Protein AF-A0A971RS63-F1 (afdb_monomer_lite)

pLDDT: mean 90.21, std 10.29, range [43.97, 97.0]

Sequence (55 aa):
MDSFSFYNPTRILFGAGAIRHLGQEMNNAGVKKCLLVAGGGSIKTNGIYELQTLT

Foldseek 3Di:
DDDDDDDDPDDDQDDPPSLLCVVVVCVVVVHPDDDDDDPDCVCVVVCNVVSVVPD

Radius of gyration: 15.5 Å; chains: 1; bounding box: 44×24×34 Å

Secondary structure (DSSP, 8-state):
---------PPP--STTGGGGHHHHHHHTT--------SSSHHHHTTHHHHHH--

Structure (mmCIF, N/CA/C/O backbone):
data_AF-A0A971RS63-F1
#
_entry.id   AF-A0A971RS63-F1
#
loop_
_atom_site.group_PDB
_atom_site.id
_atom_site.type_symbol
_atom_site.label_atom_id
_atom_site.label_alt_id
_atom_site.label_comp_id
_atom_site.label_asym_id
_atom_site.label_entity_id
_atom_site.label_seq_id
_atom_site.pdbx_PDB_ins_code
_atom_site.Cartn_x
_atom_site.Cartn_y
_atom_site.Cartn_z
_atom_site.occupancy
_atom_site.B_iso_or_equiv
_atom_site.auth_seq_id
_atom_site.auth_comp_id
_atom_site.auth_asym_id
_atom_site.auth_atom_id
_atom_site.pdbx_PDB_model_num
ATOM 1 N N . MET A 1 1 ? 28.939 3.700 -16.046 1.00 75.69 1 MET A N 1
ATOM 2 C CA . MET A 1 1 ? 27.642 3.069 -15.735 1.00 75.69 1 MET A CA 1
ATOM 3 C C . MET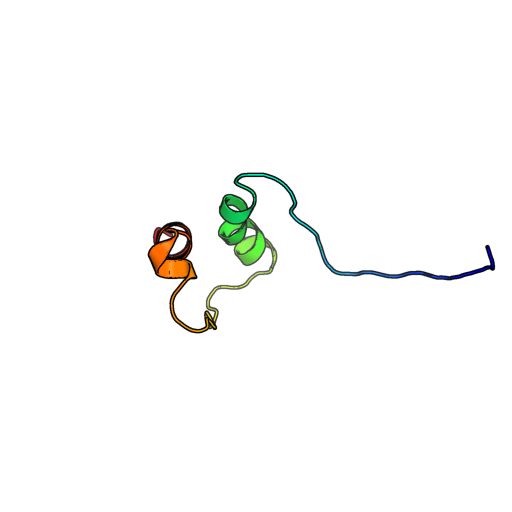 A 1 1 ? 27.676 1.735 -16.437 1.00 75.69 1 MET A C 1
ATOM 5 O O . MET A 1 1 ? 27.854 1.728 -17.649 1.00 75.69 1 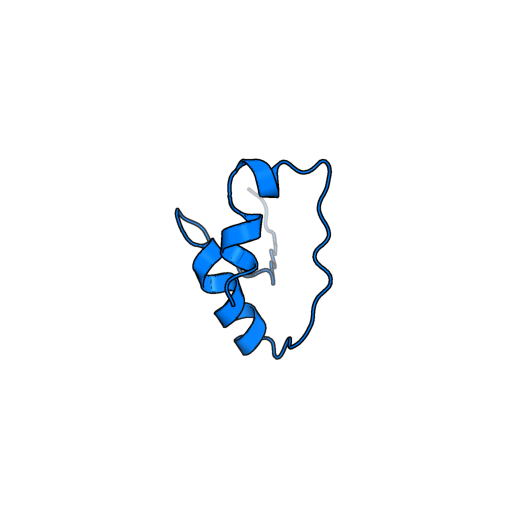MET A O 1
ATOM 9 N N . ASP A 1 2 ? 27.661 0.652 -15.670 1.00 91.94 2 ASP A N 1
ATOM 10 C CA . ASP A 1 2 ? 27.896 -0.696 -16.187 1.00 91.94 2 ASP A CA 1
ATOM 11 C C . ASP A 1 2 ? 26.593 -1.351 -16.643 1.00 91.94 2 ASP A C 1
ATOM 13 O O . ASP A 1 2 ? 25.498 -0.895 -16.302 1.00 91.94 2 ASP A O 1
ATOM 17 N N . SER A 1 3 ? 26.711 -2.422 -17.423 1.00 92.44 3 SER A N 1
ATOM 18 C CA . SER A 1 3 ? 25.563 -3.188 -17.900 1.00 92.44 3 SER A CA 1
ATOM 19 C C . SER A 1 3 ? 24.801 -3.809 -16.730 1.00 92.44 3 SER A C 1
ATOM 21 O O . SER A 1 3 ? 25.375 -4.553 -15.935 1.00 92.44 3 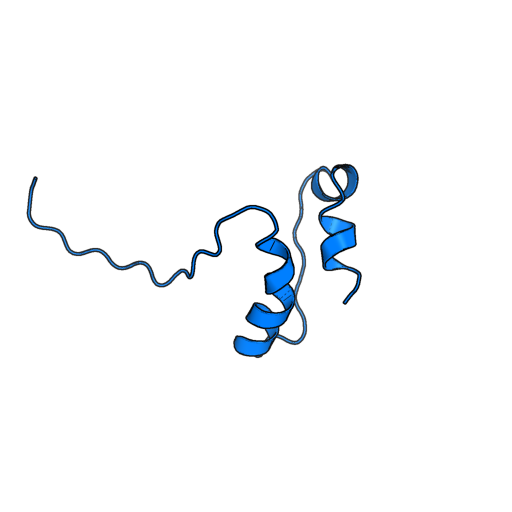SER A O 1
ATOM 23 N N . PHE A 1 4 ? 23.494 -3.552 -16.655 1.00 96.19 4 PHE A N 1
ATOM 24 C CA . PHE A 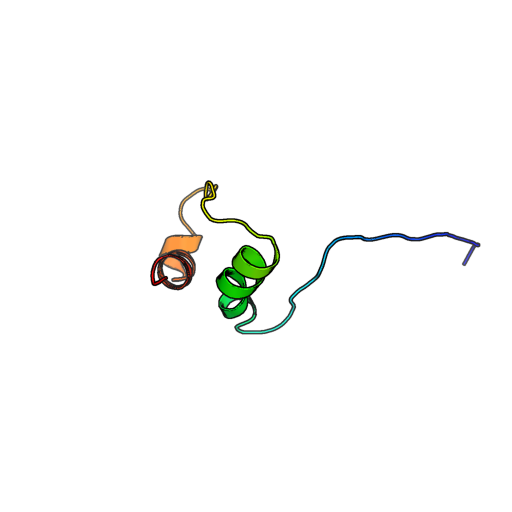1 4 ? 22.607 -4.183 -15.682 1.00 96.19 4 PHE A CA 1
ATOM 25 C C . PHE A 1 4 ? 21.275 -4.588 -16.318 1.00 96.19 4 PHE A C 1
ATOM 27 O O . PHE A 1 4 ? 20.834 -4.011 -17.311 1.00 96.19 4 PHE A O 1
ATOM 34 N N . SER A 1 5 ? 20.630 -5.582 -15.709 1.00 92.25 5 SER A N 1
ATOM 35 C CA . SER A 1 5 ? 19.233 -5.932 -15.962 1.00 92.25 5 SER A CA 1
ATOM 36 C C . SER A 1 5 ? 18.420 -5.588 -14.719 1.00 92.25 5 SER A C 1
ATOM 38 O O . SER A 1 5 ? 18.845 -5.887 -13.602 1.00 92.25 5 SER A O 1
ATOM 40 N N . PHE A 1 6 ? 17.274 -4.936 -14.902 1.00 95.06 6 PHE A N 1
ATOM 41 C CA . PHE A 1 6 ? 16.394 -4.520 -13.815 1.00 95.06 6 PHE A CA 1
ATOM 42 C C . PHE A 1 6 ? 14.968 -4.977 -14.096 1.00 95.06 6 PHE A C 1
ATOM 44 O O . PHE A 1 6 ? 14.425 -4.733 -15.172 1.00 95.06 6 PHE A O 1
ATOM 51 N N . TYR A 1 7 ? 14.352 -5.605 -13.100 1.00 96.69 7 TYR A N 1
ATOM 52 C CA . TYR A 1 7 ? 12.957 -6.007 -13.142 1.00 96.69 7 TYR A CA 1
ATOM 53 C C . TYR A 1 7 ? 12.267 -5.590 -11.849 1.00 96.69 7 TYR A C 1
ATOM 55 O O . TYR A 1 7 ? 12.691 -5.968 -10.758 1.00 96.69 7 TYR A O 1
ATOM 63 N N . ASN A 1 8 ? 11.185 -4.828 -11.985 1.00 96.62 8 ASN A N 1
ATOM 64 C CA . ASN A 1 8 ? 10.297 -4.486 -10.887 1.00 96.62 8 ASN A CA 1
ATOM 65 C C . ASN A 1 8 ? 8.857 -4.828 -11.294 1.00 96.62 8 ASN A C 1
ATOM 67 O O . ASN A 1 8 ? 8.275 -4.100 -12.098 1.00 96.62 8 ASN A O 1
ATOM 71 N N . PRO A 1 9 ? 8.271 -5.909 -10.753 1.00 95.69 9 PRO A N 1
ATOM 72 C CA . PRO A 1 9 ? 6.887 -6.280 -11.038 1.00 95.69 9 PRO A CA 1
ATOM 73 C C . PRO A 1 9 ? 5.869 -5.373 -10.332 1.00 95.69 9 PRO A C 1
ATOM 75 O O . PRO A 1 9 ? 4.672 -5.463 -10.596 1.00 95.69 9 PRO A O 1
ATOM 78 N N . THR A 1 10 ? 6.317 -4.530 -9.398 1.00 96.38 10 THR A N 1
ATOM 79 C CA . THR A 1 10 ? 5.437 -3.709 -8.568 1.00 96.38 10 THR A CA 1
ATOM 80 C C . THR A 1 10 ? 4.856 -2.569 -9.386 1.00 96.38 10 THR A C 1
ATOM 82 O O . THR A 1 10 ? 5.580 -1.697 -9.871 1.00 96.38 10 THR A O 1
ATOM 85 N N . ARG A 1 11 ? 3.526 -2.519 -9.478 1.00 94.06 11 ARG A N 1
ATOM 86 C CA . ARG A 1 11 ? 2.824 -1.359 -10.022 1.00 94.06 11 ARG A CA 1
ATOM 87 C C . ARG A 1 11 ? 2.881 -0.207 -9.020 1.00 94.06 11 ARG A C 1
ATOM 89 O O . ARG A 1 11 ? 2.439 -0.347 -7.883 1.00 94.06 11 ARG A O 1
ATOM 96 N N . ILE A 1 12 ? 3.388 0.942 -9.456 1.00 96.19 12 ILE A N 1
ATOM 97 C CA . ILE A 1 12 ? 3.470 2.153 -8.635 1.00 96.19 12 ILE A CA 1
ATOM 98 C C . ILE A 1 12 ? 2.344 3.104 -9.040 1.00 96.19 12 ILE A C 1
ATOM 100 O O . ILE A 1 12 ? 2.301 3.582 -10.172 1.00 96.19 12 ILE A O 1
ATOM 104 N N . LEU A 1 13 ? 1.445 3.396 -8.100 1.00 94.94 13 LEU A N 1
ATOM 105 C CA . LEU A 1 13 ? 0.464 4.474 -8.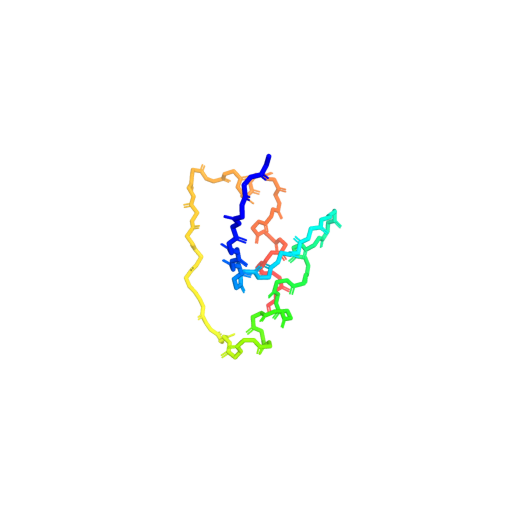216 1.00 94.94 13 LEU A CA 1
ATOM 106 C C . LEU A 1 13 ? 0.982 5.685 -7.441 1.00 94.94 13 LEU A C 1
ATOM 108 O O . LEU A 1 13 ? 1.006 5.675 -6.212 1.00 94.94 13 LEU A O 1
ATOM 112 N N . PHE A 1 14 ? 1.424 6.715 -8.162 1.00 97.00 14 PHE A N 1
ATOM 113 C CA . PHE A 1 14 ? 2.040 7.904 -7.577 1.00 97.00 14 PHE A CA 1
ATOM 114 C C . PHE A 1 14 ? 1.216 9.165 -7.852 1.00 97.00 14 PHE A C 1
ATOM 116 O O . PHE A 1 14 ? 0.651 9.321 -8.932 1.00 97.00 14 PHE A O 1
ATOM 123 N N . GLY A 1 15 ? 1.187 10.079 -6.878 1.00 96.31 15 GLY A N 1
ATOM 124 C CA . GLY A 1 15 ? 0.507 11.372 -6.969 1.00 96.31 15 GLY A CA 1
ATOM 125 C C . GLY A 1 15 ? -0.517 11.603 -5.856 1.00 96.31 15 GLY A C 1
ATOM 126 O O . GLY A 1 15 ? -0.944 10.679 -5.158 1.00 96.31 15 GLY A O 1
ATOM 127 N N . ALA A 1 16 ? -0.916 12.865 -5.679 1.00 94.06 16 ALA A N 1
ATOM 128 C CA . ALA A 1 16 ? -1.946 13.234 -4.713 1.00 94.06 16 ALA A CA 1
ATOM 129 C C . ALA A 1 16 ? -3.276 12.544 -5.062 1.00 94.06 16 ALA A C 1
ATOM 131 O O . ALA A 1 16 ? -3.718 12.565 -6.206 1.00 94.06 16 ALA A O 1
ATOM 132 N N . GLY A 1 17 ? -3.914 11.917 -4.072 1.00 91.19 17 GLY A N 1
ATOM 133 C CA . GLY A 1 17 ? -5.185 11.214 -4.267 1.00 91.19 17 GLY A CA 1
ATOM 134 C C . GLY A 1 17 ? -5.081 9.809 -4.871 1.00 91.19 17 GLY A C 1
ATOM 135 O O . GLY A 1 17 ? -6.110 9.142 -4.957 1.00 91.19 17 GLY A O 1
ATOM 136 N N . ALA A 1 18 ? -3.881 9.313 -5.203 1.00 94.44 18 ALA A N 1
ATOM 137 C CA . ALA A 1 18 ? -3.684 7.982 -5.794 1.00 94.44 18 ALA A CA 1
ATOM 138 C C . ALA A 1 18 ? -4.321 6.840 -4.975 1.00 94.44 18 ALA A C 1
ATOM 140 O O . ALA A 1 18 ? -4.804 5.859 -5.536 1.00 94.44 18 ALA A O 1
ATOM 141 N N . ILE A 1 19 ? -4.402 7.004 -3.652 1.00 91.81 19 ILE A N 1
ATOM 142 C CA . ILE A 1 19 ? -5.038 6.052 -2.733 1.00 91.81 19 ILE A CA 1
ATOM 143 C C . ILE A 1 19 ? -6.501 5.730 -3.080 1.00 91.81 19 ILE A C 1
ATOM 145 O O . ILE A 1 19 ? -6.968 4.637 -2.775 1.00 91.81 19 ILE A O 1
ATOM 149 N N . ARG A 1 20 ? -7.214 6.630 -3.773 1.00 91.62 20 ARG A N 1
ATOM 150 C CA . ARG A 1 20 ? -8.605 6.414 -4.211 1.00 91.62 20 ARG A CA 1
ATOM 151 C C . ARG A 1 20 ? -8.742 5.272 -5.223 1.00 91.62 20 ARG A C 1
ATOM 153 O O . ARG A 1 20 ? -9.823 4.715 -5.359 1.00 91.62 20 ARG A O 1
ATOM 160 N N . HIS A 1 21 ? -7.658 4.899 -5.903 1.00 92.81 21 HIS A N 1
ATOM 161 C CA . HIS A 1 21 ? -7.649 3.779 -6.846 1.00 92.81 21 HIS A CA 1
ATOM 162 C C . HIS A 1 21 ? -7.476 2.412 -6.170 1.00 92.81 21 HIS A C 1
ATOM 164 O O . HIS A 1 21 ? -7.632 1.396 -6.842 1.00 92.81 21 HIS A O 1
ATOM 170 N N . LEU A 1 22 ? -7.190 2.351 -4.861 1.00 91.88 22 LEU A N 1
ATOM 171 C CA . LEU A 1 22 ? -6.892 1.095 -4.163 1.00 91.88 22 LEU A CA 1
ATOM 172 C C . LEU A 1 22 ? -7.994 0.040 -4.341 1.00 91.88 22 LEU A C 1
ATOM 174 O O . LEU A 1 22 ? -7.687 -1.099 -4.680 1.00 91.88 22 LEU A O 1
ATOM 178 N N . GLY A 1 23 ? -9.268 0.416 -4.181 1.00 90.88 23 GLY A N 1
ATOM 179 C CA . GLY A 1 23 ? -10.388 -0.517 -4.353 1.00 90.88 23 GLY A CA 1
ATOM 180 C C . GLY A 1 23 ? -10.491 -1.072 -5.779 1.00 90.88 23 GLY A C 1
ATOM 181 O O . GLY A 1 23 ? -10.701 -2.268 -5.969 1.00 90.88 23 GLY A O 1
ATOM 182 N N . GLN A 1 24 ? -10.268 -0.229 -6.794 1.00 93.44 24 GLN A N 1
ATOM 183 C CA . GLN A 1 24 ? -10.238 -0.663 -8.193 1.00 93.44 24 GLN A CA 1
ATOM 184 C C . GLN A 1 24 ? -9.078 -1.635 -8.451 1.00 93.44 24 GLN A C 1
ATOM 186 O O . GLN A 1 24 ? -9.272 -2.656 -9.105 1.00 93.44 24 GLN A O 1
ATOM 191 N N . GLU A 1 25 ? -7.891 -1.358 -7.912 1.00 94.50 25 GLU A N 1
ATOM 192 C CA . GLU A 1 25 ? -6.734 -2.247 -8.049 1.00 94.50 25 GLU A CA 1
ATOM 193 C C . GLU A 1 25 ? -6.938 -3.589 -7.344 1.00 94.50 25 GLU A C 1
ATOM 195 O O . GLU A 1 25 ? -6.600 -4.632 -7.900 1.00 94.50 25 GLU A O 1
ATOM 200 N N . MET A 1 26 ? -7.547 -3.586 -6.157 1.00 94.00 26 MET A N 1
ATOM 201 C CA . MET A 1 26 ? -7.907 -4.816 -5.452 1.00 94.00 26 MET A CA 1
ATOM 202 C C . MET A 1 26 ? -8.902 -5.658 -6.258 1.00 94.00 26 MET A C 1
ATOM 204 O O . MET A 1 26 ? -8.708 -6.867 -6.390 1.00 94.00 26 MET A O 1
ATOM 208 N N . ASN A 1 27 ? -9.917 -5.022 -6.854 1.00 94.88 27 ASN A N 1
ATOM 209 C CA . ASN A 1 27 ? -10.885 -5.692 -7.725 1.00 94.88 27 ASN A CA 1
ATOM 210 C C . ASN A 1 27 ? -10.220 -6.277 -8.978 1.00 94.88 27 ASN A C 1
ATOM 212 O O . ASN A 1 27 ? -10.462 -7.438 -9.307 1.00 94.88 27 ASN A O 1
ATOM 216 N N . ASN A 1 28 ? -9.345 -5.514 -9.640 1.00 95.50 28 ASN A N 1
ATOM 217 C CA . ASN A 1 28 ? -8.575 -5.980 -10.799 1.00 95.50 28 ASN A CA 1
ATOM 218 C C . ASN A 1 28 ? -7.676 -7.176 -10.447 1.00 95.50 28 ASN A C 1
ATOM 220 O O . ASN A 1 28 ? -7.474 -8.062 -11.274 1.00 95.50 28 ASN A O 1
ATOM 224 N N . ALA A 1 29 ? -7.169 -7.222 -9.213 1.00 95.31 29 ALA A N 1
ATOM 225 C CA . ALA A 1 29 ? -6.392 -8.337 -8.681 1.00 95.31 29 ALA A CA 1
ATOM 226 C C . ALA A 1 29 ? -7.254 -9.509 -8.162 1.00 95.31 29 ALA A C 1
ATOM 228 O O . ALA A 1 29 ? -6.710 -10.504 -7.686 1.00 95.31 29 ALA A O 1
ATOM 229 N N . GLY A 1 30 ? -8.588 -9.415 -8.222 1.00 97.00 30 GLY A N 1
ATOM 230 C CA . GLY A 1 30 ? -9.504 -10.453 -7.739 1.00 97.00 30 GLY A CA 1
ATOM 231 C C . GLY A 1 30 ? -9.569 -10.590 -6.211 1.00 97.00 30 GLY A C 1
ATOM 232 O O . GLY A 1 30 ? -10.049 -11.606 -5.702 1.00 97.00 30 GLY A O 1
ATOM 233 N N . VAL A 1 31 ? -9.100 -9.590 -5.459 1.00 95.75 31 VAL A N 1
ATOM 234 C CA . VAL A 1 31 ? -9.046 -9.611 -3.992 1.00 95.75 31 VAL A CA 1
ATOM 235 C C . VAL A 1 31 ? -10.382 -9.159 -3.409 1.00 95.75 31 VAL A C 1
ATOM 237 O O . VAL A 1 31 ? -10.779 -8.010 -3.559 1.00 95.75 31 VAL A O 1
ATOM 240 N N . LYS A 1 32 ? -11.063 -10.058 -2.689 1.00 93.12 32 LYS A N 1
ATOM 241 C CA . LYS A 1 32 ? -12.362 -9.776 -2.039 1.00 93.12 32 LYS A CA 1
ATOM 242 C C . LYS A 1 32 ? -12.270 -9.485 -0.541 1.00 93.12 32 LYS A C 1
ATOM 244 O O . LYS A 1 32 ? -13.206 -8.954 0.043 1.00 93.12 32 LYS A O 1
ATOM 249 N N . LYS A 1 33 ? -11.174 -9.891 0.101 1.00 93.62 33 LYS A N 1
ATOM 250 C CA . LYS A 1 33 ? -10.928 -9.693 1.532 1.00 93.62 33 LYS A CA 1
ATOM 251 C C . LYS A 1 33 ? -9.432 -9.569 1.763 1.00 93.62 33 LYS A C 1
ATOM 253 O O . LYS A 1 33 ? -8.659 -10.352 1.217 1.00 93.62 33 LYS A O 1
ATOM 258 N N . CYS A 1 34 ? -9.039 -8.616 2.593 1.00 91.56 34 CYS A N 1
ATOM 259 C CA . CYS A 1 34 ? -7.655 -8.409 2.992 1.00 91.56 34 CYS A CA 1
ATOM 260 C C . CYS A 1 34 ? -7.559 -8.171 4.501 1.00 91.56 34 CYS A C 1
ATOM 262 O O . CYS A 1 34 ? -8.544 -7.831 5.157 1.00 91.56 34 CYS A O 1
ATOM 264 N N . LEU A 1 35 ? -6.355 -8.333 5.044 1.00 94.38 35 LEU A N 1
ATOM 265 C CA . LEU A 1 35 ? -6.008 -7.880 6.384 1.00 94.38 35 LEU A CA 1
ATOM 266 C C . LEU A 1 35 ? -5.287 -6.535 6.263 1.00 94.38 35 LEU A C 1
ATOM 268 O O . LEU A 1 35 ? -4.224 -6.464 5.650 1.00 94.38 35 LEU A O 1
ATOM 272 N N . LEU A 1 36 ? -5.851 -5.484 6.855 1.00 91.50 36 LEU A N 1
ATOM 273 C CA . LEU A 1 36 ? -5.183 -4.190 6.955 1.00 91.50 36 LEU A CA 1
ATOM 274 C C . LEU A 1 36 ? -4.261 -4.188 8.178 1.00 91.50 36 LEU A C 1
ATOM 276 O O . LEU A 1 36 ? -4.731 -4.197 9.315 1.00 91.50 36 LEU A O 1
ATOM 280 N N . VAL A 1 37 ? -2.950 -4.173 7.941 1.00 93.31 37 VAL A N 1
ATOM 281 C CA . VAL A 1 37 ? -1.930 -4.085 8.993 1.00 93.31 37 VAL A CA 1
ATOM 282 C C . VAL A 1 37 ? -1.441 -2.643 9.091 1.00 93.31 37 VAL A C 1
ATOM 284 O O . VAL A 1 37 ? -0.973 -2.075 8.106 1.00 93.31 37 VAL A O 1
ATOM 287 N N . ALA A 1 38 ? -1.542 -2.049 10.279 1.00 92.06 38 ALA A N 1
ATOM 288 C CA . ALA A 1 38 ? -1.120 -0.678 10.546 1.00 92.06 38 ALA A CA 1
ATOM 289 C C . ALA A 1 38 ? -0.454 -0.562 11.925 1.00 92.06 38 ALA A C 1
ATOM 291 O O . ALA A 1 38 ? -0.742 -1.345 12.828 1.00 92.06 38 ALA A O 1
ATOM 292 N N . GLY A 1 39 ? 0.452 0.411 12.067 1.00 92.00 39 GLY A N 1
ATOM 293 C CA . GLY A 1 39 ? 1.188 0.683 13.306 1.00 92.00 39 GLY A CA 1
ATOM 294 C C . GLY A 1 39 ? 0.407 1.549 14.303 1.00 92.00 39 GLY A C 1
ATOM 295 O O . GLY A 1 39 ? -0.804 1.419 14.445 1.00 92.00 39 GLY A O 1
ATOM 296 N N . GLY A 1 40 ? 1.100 2.476 14.974 1.00 92.88 40 GLY A N 1
ATOM 297 C CA . GLY A 1 40 ? 0.610 3.261 16.124 1.00 92.88 40 GLY A CA 1
ATOM 298 C C . GLY A 1 40 ? -0.543 4.255 15.893 1.00 92.88 40 GLY A C 1
ATOM 299 O O . GLY A 1 40 ? -0.708 5.171 16.687 1.00 92.88 40 GLY A O 1
ATOM 300 N N . GLY A 1 41 ? -1.335 4.112 14.827 1.00 92.56 41 GLY A N 1
ATOM 301 C CA . GLY A 1 41 ? -2.590 4.850 14.640 1.00 92.56 41 GLY A CA 1
ATOM 302 C C . GLY A 1 41 ? -2.519 6.117 13.784 1.00 92.56 41 GLY A C 1
ATOM 303 O O . GLY A 1 41 ? -3.561 6.708 13.520 1.00 92.56 41 GLY A O 1
ATOM 304 N N . SER A 1 42 ? -1.346 6.504 13.274 1.00 94.50 42 SER A N 1
ATOM 305 C CA . SER A 1 42 ? -1.183 7.717 12.451 1.00 94.50 42 SER A CA 1
ATOM 306 C C . SER A 1 42 ? -2.105 7.767 11.226 1.00 94.50 42 SER A C 1
ATOM 308 O O . SER A 1 42 ? -2.581 8.843 10.873 1.00 94.50 42 SER A O 1
ATOM 310 N N . ILE A 1 43 ? -2.406 6.612 10.616 1.00 92.38 43 ILE A N 1
ATOM 311 C CA . ILE A 1 43 ? -3.309 6.520 9.458 1.00 92.38 43 ILE A CA 1
ATOM 312 C C . ILE A 1 43 ? -4.772 6.843 9.789 1.00 92.38 43 ILE A C 1
ATOM 314 O O . ILE A 1 43 ? -5.545 7.142 8.889 1.00 92.38 43 ILE A O 1
ATOM 318 N N . LYS A 1 44 ? -5.162 6.770 11.067 1.00 90.81 44 LYS A N 1
ATOM 319 C CA . LYS A 1 44 ? -6.481 7.214 11.532 1.00 90.81 44 LYS A CA 1
ATOM 320 C C . LYS A 1 44 ? -6.468 8.720 11.764 1.00 90.81 44 LYS A C 1
ATOM 322 O O . LYS A 1 44 ? -7.333 9.439 11.292 1.00 90.81 44 LYS A O 1
ATOM 327 N N . THR A 1 45 ? -5.424 9.224 12.424 1.00 94.06 45 THR A N 1
ATOM 328 C CA . THR A 1 45 ? -5.284 10.660 12.712 1.00 94.06 45 THR A CA 1
ATOM 329 C C . THR A 1 45 ? -5.249 11.518 11.447 1.00 94.06 45 THR A C 1
ATOM 331 O O . THR A 1 45 ? -5.759 12.633 11.451 1.00 94.06 45 THR A O 1
ATOM 334 N N . ASN A 1 46 ? -4.651 11.019 10.362 1.00 91.31 46 ASN A N 1
ATOM 335 C CA . ASN A 1 46 ? -4.554 11.74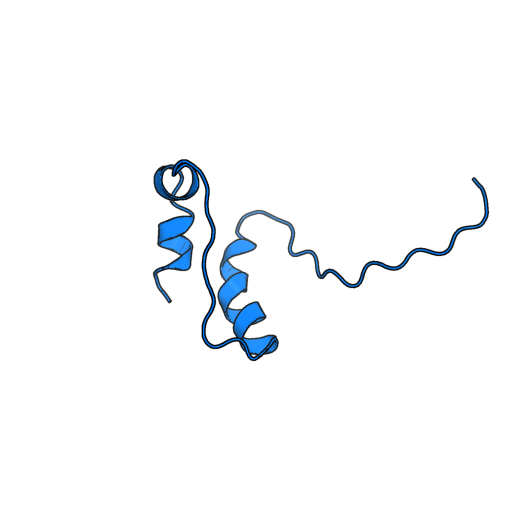9 9.096 1.00 91.31 46 ASN A CA 1
ATOM 336 C C . ASN A 1 46 ? -5.704 11.458 8.106 1.00 91.31 46 ASN A C 1
ATOM 338 O O . ASN A 1 46 ? -5.632 11.905 6.962 1.00 91.31 46 ASN A O 1
ATOM 342 N N . GLY A 1 47 ? -6.744 10.724 8.519 1.00 89.00 47 GLY A N 1
ATOM 343 C CA . GLY A 1 47 ? -7.941 10.468 7.710 1.00 89.00 47 GLY A CA 1
ATOM 344 C C . GLY A 1 47 ? -7.797 9.387 6.629 1.00 89.00 47 GLY A C 1
ATOM 345 O O . GLY A 1 47 ? -8.729 9.154 5.858 1.00 89.00 47 GLY A O 1
ATOM 346 N N . ILE A 1 48 ? -6.631 8.741 6.510 1.00 90.38 48 ILE A N 1
ATOM 347 C CA . ILE A 1 48 ? -6.369 7.725 5.477 1.00 90.38 48 ILE A CA 1
ATOM 348 C C . ILE A 1 48 ? -7.170 6.445 5.730 1.00 90.38 48 ILE A C 1
ATOM 350 O O . ILE A 1 48 ? -7.641 5.814 4.786 1.00 90.38 48 ILE A O 1
ATOM 354 N N . TYR A 1 49 ? -7.339 6.069 6.994 1.00 89.81 49 TYR A N 1
ATOM 355 C CA . TYR A 1 49 ? -8.106 4.894 7.392 1.00 89.81 49 TYR A CA 1
ATOM 356 C C . TYR A 1 49 ? -9.579 5.026 6.977 1.00 89.81 49 TYR A C 1
ATOM 358 O O . TYR A 1 49 ? -10.162 4.105 6.405 1.00 89.81 49 TYR A O 1
ATOM 366 N N . GLU A 1 50 ? -10.168 6.198 7.193 1.00 87.00 50 GLU A N 1
ATOM 367 C CA . GLU A 1 50 ? -11.553 6.516 6.851 1.00 87.00 50 GLU A CA 1
ATOM 368 C C . GLU A 1 50 ? -11.759 6.529 5.333 1.00 87.00 50 GLU A C 1
ATOM 370 O O . GLU A 1 50 ? -12.738 5.972 4.840 1.00 87.00 50 GLU A O 1
ATOM 375 N N . LEU A 1 51 ? -10.795 7.075 4.580 1.00 82.00 51 LEU A N 1
ATOM 376 C CA . LEU A 1 51 ? -10.803 7.043 3.113 1.00 82.00 51 LEU A CA 1
ATOM 377 C C . LEU A 1 51 ? -10.835 5.617 2.541 1.00 82.00 51 LEU A C 1
ATOM 379 O O . LEU A 1 51 ? -11.351 5.429 1.443 1.00 82.00 51 LEU A O 1
ATOM 383 N N . GLN A 1 52 ? -10.289 4.628 3.256 1.00 67.75 52 GLN A N 1
ATOM 384 C CA . GLN A 1 52 ? -10.273 3.222 2.830 1.00 67.75 52 GLN A CA 1
ATOM 385 C C . GLN A 1 52 ? -11.479 2.411 3.323 1.00 67.75 52 GLN A C 1
ATOM 387 O O . GLN A 1 52 ? -11.818 1.400 2.715 1.00 67.75 52 GLN A O 1
ATOM 392 N N . THR A 1 53 ? -12.122 2.832 4.415 1.00 61.16 53 THR A N 1
ATOM 393 C CA . THR A 1 53 ? -13.209 2.072 5.063 1.00 61.16 53 THR A CA 1
ATOM 394 C C . THR A 1 53 ? -14.601 2.433 4.509 1.00 61.16 53 THR A C 1
ATOM 396 O O . THR A 1 53 ? -15.585 1.790 4.852 1.00 61.16 53 THR A O 1
ATOM 399 N N . LEU A 1 54 ? -14.704 3.443 3.634 1.00 53.97 54 LEU A N 1
ATOM 400 C CA . LEU A 1 54 ? -15.957 3.899 3.001 1.00 53.97 54 LEU A CA 1
ATOM 401 C C . LEU A 1 54 ? -16.325 3.157 1.693 1.00 53.97 54 LEU A C 1
ATOM 403 O O . LEU A 1 54 ? -17.101 3.675 0.890 1.00 53.97 54 LEU A O 1
ATOM 407 N N . THR A 1 55 ? -15.796 1.952 1.486 1.00 43.97 55 THR A N 1
ATOM 408 C CA . THR A 1 55 ? -16.132 1.051 0.364 1.00 43.97 55 THR A CA 1
ATOM 409 C C . THR A 1 55 ? -16.653 -0.269 0.894 1.00 43.97 55 THR A C 1
ATOM 411 O O . THR A 1 55 ? -17.553 -0.835 0.238 1.00 43.97 55 THR A O 1
#